Protein AF-A0A0R2JZ15-F1 (afdb_monomer_lite)

Foldseek 3Di:
DDDPDPPQPADFADPVRLVLLLVLLVVVDDLQCLLSLLVNCCLFFVDWSQQLQQFAPLQADLVQQKGWRQWGQDPVCNPDTDGDPDPVPIDITHGDPVNSVSQVVQCVVVVGDRNQGSRQHPVSHHDDPVSSVVVVVVSCVVVVNPGPPPPPDSPRSRVCNVPPVVVVPVVDDDD

Structure (mmCIF, N/CA/C/O backbone):
data_AF-A0A0R2JZ15-F1
#
_entry.id   AF-A0A0R2JZ15-F1
#
loop_
_atom_site.group_PDB
_atom_site.id
_atom_site.type_symbol
_atom_site.label_atom_id
_atom_site.label_alt_id
_atom_site.label_comp_id
_atom_site.label_asym_id
_atom_site.label_entity_id
_atom_site.label_seq_id
_atom_site.pdbx_PDB_ins_code
_atom_site.Cartn_x
_atom_site.Cartn_y
_atom_site.Cartn_z
_atom_site.occupancy
_atom_site.B_iso_or_equiv
_atom_site.auth_seq_id
_atom_site.auth_comp_id
_atom_site.auth_asym_id
_atom_site.auth_atom_id
_atom_site.pdbx_PDB_model_num
ATOM 1 N N . MET A 1 1 ? 9.796 44.114 3.005 1.00 41.78 1 MET A N 1
ATOM 2 C CA . MET A 1 1 ? 8.398 43.641 3.141 1.00 41.78 1 MET A CA 1
ATOM 3 C C . MET A 1 1 ? 8.169 42.457 2.208 1.00 41.78 1 MET A C 1
ATOM 5 O O . MET A 1 1 ? 8.236 42.667 1.010 1.00 41.78 1 MET A O 1
ATOM 9 N N . ALA A 1 2 ? 7.948 41.247 2.735 1.00 33.53 2 ALA A N 1
ATOM 10 C CA . ALA A 1 2 ? 7.296 40.088 2.085 1.00 33.53 2 ALA A CA 1
ATOM 11 C C . ALA A 1 2 ? 7.514 38.861 2.996 1.00 33.53 2 ALA A C 1
ATOM 13 O O . ALA A 1 2 ? 8.625 38.654 3.456 1.00 33.53 2 ALA A O 1
ATOM 14 N N . ASN A 1 3 ? 6.567 37.991 3.335 1.00 37.56 3 ASN A N 1
ATOM 15 C CA . ASN A 1 3 ? 5.126 37.919 3.142 1.00 37.56 3 ASN A CA 1
ATOM 16 C C . ASN A 1 3 ? 4.608 37.135 4.366 1.00 37.56 3 ASN A C 1
ATOM 18 O O . ASN A 1 3 ? 5.074 36.025 4.633 1.00 37.56 3 ASN A O 1
ATOM 22 N N . LYS A 1 4 ? 3.707 37.747 5.143 1.00 40.81 4 LYS A N 1
ATOM 23 C CA . LYS A 1 4 ? 3.092 37.175 6.347 1.00 40.81 4 LYS A CA 1
ATOM 24 C C . LYS A 1 4 ? 2.379 35.870 5.965 1.00 40.81 4 LYS A C 1
ATOM 26 O O . LYS A 1 4 ? 1.415 35.874 5.207 1.00 40.81 4 LYS A O 1
ATOM 31 N N . SER A 1 5 ? 2.923 34.761 6.458 1.00 42.59 5 SER A N 1
ATOM 32 C CA . SER A 1 5 ? 2.298 33.448 6.654 1.00 42.59 5 SER A CA 1
ATOM 33 C C . SER A 1 5 ? 0.822 33.330 6.224 1.00 42.59 5 SER A C 1
ATOM 35 O O . SER A 1 5 ? -0.095 33.602 6.996 1.00 42.59 5 SER A O 1
ATOM 37 N N . LYS A 1 6 ? 0.570 32.789 5.020 1.00 44.44 6 LYS A N 1
ATOM 38 C CA . LYS A 1 6 ? -0.721 32.147 4.705 1.00 44.44 6 LYS A CA 1
ATOM 39 C C . LYS A 1 6 ? -0.871 30.926 5.616 1.00 44.44 6 LYS A C 1
ATOM 41 O O . LYS A 1 6 ? -0.450 29.824 5.254 1.00 44.44 6 LYS A O 1
ATOM 46 N N . VAL A 1 7 ? -1.458 31.116 6.795 1.00 40.00 7 VAL A N 1
ATOM 47 C CA . VAL A 1 7 ? -1.956 30.027 7.640 1.00 40.00 7 VAL A CA 1
ATOM 48 C C . VAL A 1 7 ? -3.103 29.379 6.870 1.00 40.00 7 VAL A C 1
ATOM 50 O O . VAL A 1 7 ? -4.248 29.815 6.909 1.00 40.00 7 VAL A O 1
ATOM 53 N N . ARG A 1 8 ? -2.772 28.382 6.049 1.00 46.06 8 ARG A N 1
ATOM 54 C CA . ARG A 1 8 ? -3.765 27.575 5.345 1.00 46.06 8 ARG A CA 1
ATOM 55 C C . ARG A 1 8 ? -4.502 26.766 6.409 1.00 46.06 8 ARG A C 1
ATOM 57 O O . ARG A 1 8 ? -3.891 25.905 7.035 1.00 46.06 8 ARG A O 1
ATOM 64 N N . ASN A 1 9 ? -5.780 27.064 6.619 1.00 40.31 9 ASN A N 1
ATOM 65 C CA . ASN A 1 9 ? -6.650 26.292 7.499 1.00 40.31 9 ASN A CA 1
ATOM 66 C C . ASN A 1 9 ? -6.726 24.860 6.942 1.00 40.31 9 ASN A C 1
ATOM 68 O O . ASN A 1 9 ? -7.222 24.650 5.833 1.00 40.31 9 ASN A O 1
ATOM 72 N N . VAL A 1 10 ? -6.102 23.896 7.626 1.00 51.88 10 VAL A N 1
ATOM 73 C CA . VAL A 1 10 ? -6.028 22.520 7.124 1.00 51.88 10 VAL A CA 1
ATOM 74 C C . VAL A 1 10 ? -7.250 21.761 7.594 1.00 51.88 10 VAL A C 1
ATOM 76 O O . VAL A 1 10 ? -7.280 21.221 8.698 1.00 51.88 10 VAL A O 1
ATOM 79 N N . GLU A 1 11 ? -8.264 21.705 6.742 1.00 57.56 11 GLU A N 1
ATOM 80 C CA . GLU A 1 11 ? -9.419 20.862 7.003 1.00 57.56 11 GLU A CA 1
ATOM 81 C C . GLU A 1 11 ? -9.069 19.384 6.800 1.00 57.56 11 GLU A C 1
ATOM 83 O O . GLU A 1 11 ? -8.655 18.948 5.721 1.00 57.56 11 GLU A O 1
ATOM 88 N N . ASN A 1 12 ? -9.259 18.591 7.854 1.00 64.69 12 ASN A N 1
ATOM 89 C CA . ASN A 1 12 ? -9.098 17.142 7.810 1.00 64.69 12 ASN A CA 1
ATOM 90 C C . ASN A 1 12 ? -10.345 16.461 7.217 1.00 64.69 12 ASN A C 1
ATOM 92 O O . ASN A 1 12 ? -11.463 16.974 7.305 1.00 64.69 12 ASN A O 1
ATOM 96 N N . LEU A 1 13 ? -10.166 15.276 6.629 1.00 72.19 13 LEU A N 1
ATOM 97 C CA . LEU A 1 13 ? -11.258 14.467 6.075 1.00 72.19 13 LEU A CA 1
ATOM 98 C C . LEU A 1 13 ? -12.105 13.832 7.185 1.00 72.19 13 LEU A C 1
ATOM 100 O O . LEU A 1 13 ? -11.573 13.166 8.062 1.00 72.19 13 LEU A O 1
ATOM 104 N N . ASN A 1 14 ? -13.425 13.982 7.135 1.00 81.06 14 ASN A N 1
ATOM 105 C CA . ASN A 1 14 ? -14.351 13.384 8.092 1.00 81.06 14 ASN A CA 1
ATOM 106 C C . ASN A 1 14 ? -14.497 11.868 7.858 1.00 81.06 14 ASN A C 1
ATOM 108 O O . ASN A 1 14 ? -14.180 11.336 6.794 1.00 81.06 14 ASN A O 1
ATOM 112 N N . VAL A 1 15 ? -15.059 11.158 8.838 1.00 79.94 15 VAL A N 1
ATOM 113 C CA . VAL A 1 15 ? -15.252 9.709 8.815 1.00 79.94 15 VAL A CA 1
ATOM 114 C C . VAL A 1 15 ? -16.007 9.252 7.569 1.00 79.94 15 VAL A C 1
ATOM 116 O O . VAL A 1 15 ? -15.575 8.312 6.902 1.00 79.94 15 VAL A O 1
ATOM 119 N N . LYS A 1 16 ? -17.093 9.946 7.208 1.00 86.25 16 LYS A N 1
ATOM 120 C CA . LYS A 1 16 ? -17.885 9.649 6.003 1.00 86.25 16 LYS A CA 1
ATOM 121 C C . LYS A 1 16 ? -17.069 9.819 4.714 1.00 86.25 16 LYS A C 1
ATOM 123 O O . LYS A 1 16 ? -17.186 9.002 3.806 1.00 86.25 16 LYS A O 1
ATOM 128 N N . GLU A 1 17 ? -16.223 10.843 4.643 1.00 85.19 17 GLU A N 1
ATOM 129 C CA . GLU A 1 17 ? -15.382 11.126 3.472 1.00 85.19 17 GLU A CA 1
ATOM 130 C C . GLU A 1 17 ? -14.266 10.086 3.321 1.00 85.19 17 GLU A C 1
ATOM 132 O O . GLU A 1 17 ? -14.018 9.608 2.217 1.00 85.19 17 GLU A O 1
ATOM 137 N N . ILE A 1 18 ? -13.657 9.661 4.433 1.00 83.75 18 ILE A N 1
ATOM 138 C CA . ILE A 1 18 ? -12.670 8.572 4.447 1.00 83.75 18 ILE A CA 1
ATOM 139 C C . ILE A 1 18 ? -13.305 7.273 3.934 1.00 83.75 18 ILE A C 1
ATOM 141 O O . ILE A 1 18 ? -12.731 6.625 3.066 1.00 83.75 18 ILE A O 1
ATOM 145 N N . LYS A 1 19 ? -14.514 6.925 4.396 1.00 87.69 19 LYS A N 1
ATOM 146 C CA . LYS A 1 19 ? -15.276 5.755 3.916 1.00 87.69 19 LYS A CA 1
ATOM 147 C C . LYS A 1 19 ? -15.502 5.808 2.401 1.00 87.69 19 LYS A C 1
ATOM 149 O O . LYS A 1 19 ? -15.258 4.823 1.707 1.00 87.69 19 LYS A O 1
ATOM 154 N N . LYS A 1 20 ? -15.915 6.970 1.878 1.00 90.00 20 LYS A N 1
ATOM 155 C CA . LYS A 1 20 ? -16.078 7.185 0.430 1.00 90.00 20 LYS A CA 1
ATOM 156 C C . LYS A 1 20 ? -14.757 6.996 -0.320 1.00 90.00 20 LYS A C 1
ATOM 158 O O . LYS A 1 20 ? -14.736 6.327 -1.348 1.00 90.00 20 LYS A O 1
ATOM 163 N N . LEU A 1 21 ? -13.661 7.538 0.209 1.00 88.56 21 LEU A N 1
ATOM 164 C CA . LEU A 1 21 ? -12.337 7.427 -0.398 1.00 88.56 21 LEU A CA 1
ATOM 165 C C . LEU A 1 21 ? -11.809 5.985 -0.402 1.00 88.56 21 LEU A C 1
ATOM 167 O O . LEU A 1 21 ? -11.271 5.548 -1.416 1.00 88.56 21 LEU A O 1
ATOM 171 N N . ILE A 1 22 ? -11.997 5.229 0.683 1.00 88.88 22 ILE A N 1
ATOM 172 C CA . ILE A 1 22 ? -11.663 3.796 0.748 1.00 88.88 22 ILE A CA 1
ATOM 173 C C . ILE A 1 22 ? -12.437 3.036 -0.332 1.00 88.88 22 ILE A C 1
ATOM 175 O O . ILE A 1 22 ? -11.822 2.386 -1.172 1.00 88.88 22 ILE A O 1
ATOM 179 N N . LYS A 1 23 ? -13.766 3.194 -0.390 1.00 92.88 23 LYS A N 1
ATOM 180 C CA . LYS A 1 23 ? -14.604 2.511 -1.389 1.00 92.88 23 LYS A CA 1
ATOM 181 C C . LYS A 1 23 ? -14.199 2.868 -2.822 1.00 92.88 23 LYS A C 1
ATOM 183 O O . LYS A 1 23 ? -14.084 1.992 -3.678 1.00 92.88 23 LYS A O 1
ATOM 188 N N . TYR A 1 24 ? -13.948 4.150 -3.084 1.00 92.50 24 TYR A N 1
ATOM 189 C CA . TYR A 1 24 ? -13.525 4.615 -4.402 1.00 92.50 24 TYR A CA 1
ATOM 190 C C . TYR A 1 24 ? -12.166 4.040 -4.803 1.00 92.50 24 TYR A C 1
ATOM 192 O O . TYR A 1 24 ? -12.027 3.483 -5.889 1.00 92.50 24 TYR A O 1
ATOM 200 N N . THR A 1 25 ? -11.169 4.126 -3.922 1.00 90.88 25 THR A N 1
ATOM 201 C CA . THR A 1 25 ? -9.822 3.609 -4.200 1.00 90.88 25 THR A CA 1
ATOM 202 C C . THR A 1 25 ? -9.824 2.094 -4.376 1.00 90.88 25 THR A C 1
ATOM 204 O O . THR A 1 25 ? -9.197 1.620 -5.320 1.00 90.88 25 THR A O 1
ATOM 207 N N . TYR A 1 26 ? -10.605 1.363 -3.573 1.00 93.12 26 TYR A N 1
ATOM 208 C CA . TYR A 1 26 ? -10.828 -0.075 -3.731 1.00 93.12 26 TYR A CA 1
ATOM 209 C C . TYR A 1 26 ? -11.396 -0.422 -5.117 1.00 93.12 26 TYR A C 1
ATOM 211 O O . TYR A 1 26 ? -10.877 -1.300 -5.801 1.00 93.12 26 TYR A O 1
ATOM 219 N N . SER A 1 27 ? -12.395 0.329 -5.594 1.00 93.94 27 SER A N 1
ATOM 220 C CA . SER A 1 27 ? -12.988 0.115 -6.926 1.00 93.94 27 SER A CA 1
ATOM 221 C C . SER A 1 27 ? -12.049 0.423 -8.103 1.00 93.94 27 SER A C 1
ATOM 223 O O . SER A 1 27 ? -12.317 0.020 -9.231 1.00 93.94 27 SER A O 1
ATOM 225 N N . LYS A 1 28 ? -10.956 1.161 -7.865 1.00 93.75 28 LYS A N 1
ATOM 226 C CA . LYS A 1 28 ? -9.984 1.579 -8.890 1.00 93.75 28 LYS A CA 1
ATOM 227 C C . LYS A 1 28 ? -8.668 0.800 -8.834 1.00 93.75 28 LYS A C 1
ATOM 229 O O . LYS A 1 28 ? -7.746 1.128 -9.583 1.00 93.75 28 LYS A O 1
ATOM 234 N N . LEU A 1 29 ? -8.566 -0.213 -7.971 1.00 92.44 29 LEU A N 1
ATOM 235 C CA . LEU A 1 29 ? -7.389 -1.074 -7.889 1.00 92.44 29 LEU A CA 1
ATOM 236 C C . LEU A 1 29 ? -7.163 -1.788 -9.229 1.00 92.44 29 LEU A C 1
ATOM 238 O O . LEU A 1 29 ? -8.011 -2.537 -9.705 1.00 92.44 29 LEU A O 1
ATOM 242 N N . ASN A 1 30 ? -6.013 -1.524 -9.848 1.00 90.31 30 ASN A N 1
ATOM 243 C CA . ASN A 1 30 ? -5.615 -2.086 -11.136 1.00 90.31 30 ASN A CA 1
ATOM 244 C C . ASN A 1 30 ? -4.085 -2.203 -11.190 1.00 90.31 30 ASN A C 1
ATOM 246 O O . ASN A 1 30 ? -3.380 -1.282 -10.769 1.00 90.31 30 ASN A O 1
ATOM 250 N N . LEU A 1 31 ? -3.576 -3.306 -11.743 1.00 88.06 31 LEU A N 1
ATOM 251 C CA . LEU A 1 31 ? -2.149 -3.585 -11.931 1.00 88.06 31 LEU A CA 1
ATOM 252 C C . LEU A 1 31 ? -1.407 -2.501 -12.735 1.00 88.06 31 LEU A C 1
ATOM 254 O O . LEU A 1 31 ? -0.211 -2.308 -12.557 1.00 88.06 31 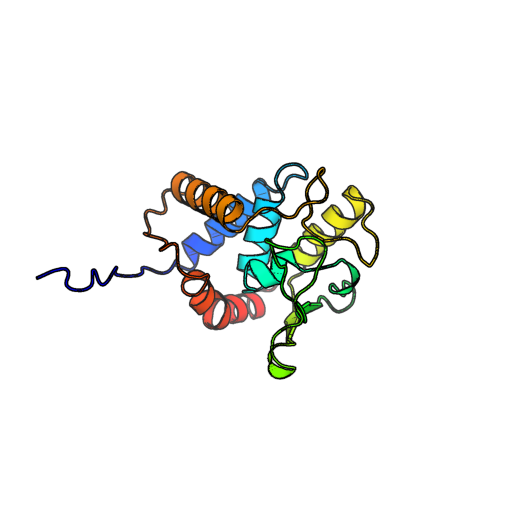LEU A O 1
ATOM 258 N N . THR A 1 32 ? -2.105 -1.737 -13.575 1.00 86.94 32 THR A N 1
ATOM 259 C CA . THR A 1 32 ? -1.497 -0.616 -14.317 1.00 86.94 32 THR A CA 1
ATOM 260 C C . THR A 1 32 ? -1.283 0.635 -13.461 1.00 86.94 32 THR A C 1
ATOM 262 O O . THR A 1 32 ? -0.442 1.473 -13.782 1.00 86.94 32 THR A O 1
ATOM 265 N N . LYS A 1 33 ? -2.033 0.794 -12.360 1.00 89.38 33 LYS A N 1
ATOM 266 C CA . LYS A 1 33 ? -2.061 2.017 -11.541 1.00 89.38 33 LYS A CA 1
ATOM 267 C C . LYS A 1 33 ? -1.792 1.710 -10.070 1.00 89.38 33 LYS A C 1
ATOM 269 O O . LYS A 1 33 ? -2.672 1.828 -9.215 1.00 89.38 33 LYS A O 1
ATOM 274 N N . MET A 1 34 ? -0.526 1.418 -9.765 1.00 93.31 34 MET A N 1
ATOM 275 C CA . MET A 1 34 ? -0.040 1.141 -8.402 1.00 93.31 34 MET A CA 1
ATOM 276 C C . MET A 1 34 ? -0.332 2.264 -7.396 1.00 93.31 34 MET A C 1
ATOM 278 O O . MET A 1 34 ? -0.501 1.997 -6.208 1.00 93.31 34 MET A O 1
ATOM 282 N N . SER A 1 35 ? -0.496 3.509 -7.857 1.00 91.94 35 SER A N 1
ATOM 283 C CA . SER A 1 35 ? -0.884 4.637 -7.003 1.00 91.94 35 SER A CA 1
ATOM 284 C C . SER A 1 35 ? -2.164 4.376 -6.203 1.00 91.94 35 SER A C 1
ATOM 286 O O . SER A 1 35 ? -2.235 4.789 -5.049 1.00 91.94 35 SER A O 1
ATOM 288 N N . TYR A 1 36 ? -3.161 3.675 -6.762 1.00 93.19 36 TYR A N 1
ATOM 289 C CA . TYR A 1 36 ? -4.387 3.357 -6.017 1.00 93.19 36 TYR A CA 1
ATOM 290 C C . TYR A 1 36 ? -4.127 2.367 -4.879 1.00 93.19 36 TYR A C 1
ATOM 292 O O . TYR A 1 36 ? -4.627 2.580 -3.777 1.00 93.19 36 TYR A O 1
ATOM 300 N N . TYR A 1 37 ? -3.283 1.353 -5.101 1.00 94.31 37 TYR A N 1
ATOM 301 C CA . TYR A 1 37 ? -2.864 0.426 -4.047 1.00 94.31 37 TYR A CA 1
ATOM 302 C C . TYR A 1 37 ? -2.099 1.142 -2.931 1.00 94.31 37 TYR A C 1
ATOM 304 O O . TYR A 1 37 ? -2.348 0.887 -1.751 1.00 94.31 37 TYR A O 1
ATOM 312 N N . MET A 1 38 ? -1.211 2.076 -3.286 1.00 93.00 38 MET A N 1
ATOM 313 C CA . MET A 1 38 ? -0.468 2.872 -2.306 1.00 93.00 38 MET A CA 1
ATOM 314 C C . MET A 1 38 ? -1.395 3.769 -1.482 1.00 93.00 38 MET A C 1
ATOM 316 O O . MET A 1 38 ? -1.251 3.827 -0.264 1.00 93.00 38 MET A O 1
ATOM 320 N N . ILE A 1 39 ? -2.371 4.434 -2.113 1.00 91.31 39 ILE A N 1
ATOM 321 C CA . ILE A 1 39 ? -3.357 5.274 -1.411 1.00 91.31 39 ILE A CA 1
ATOM 322 C C . ILE A 1 39 ? -4.220 4.418 -0.481 1.00 91.31 39 ILE A C 1
ATOM 324 O O . ILE A 1 39 ? -4.373 4.763 0.688 1.00 91.31 39 ILE A O 1
ATOM 328 N N . PHE A 1 40 ? -4.750 3.298 -0.974 1.00 91.75 40 PHE A N 1
ATOM 329 C CA . PHE A 1 40 ? -5.580 2.385 -0.189 1.00 91.75 40 PHE A CA 1
ATOM 330 C C . PHE A 1 40 ? -4.826 1.864 1.043 1.00 91.75 40 PHE A C 1
ATOM 332 O O . PHE A 1 40 ? -5.302 1.980 2.173 1.00 91.75 40 PHE A O 1
ATOM 339 N N . THR A 1 41 ? -3.587 1.406 0.841 1.00 91.44 41 THR A N 1
ATOM 340 C CA . THR A 1 41 ? -2.701 0.964 1.927 1.00 91.44 41 THR A CA 1
ATOM 341 C C . THR A 1 41 ? -2.416 2.102 2.907 1.00 91.44 41 THR A C 1
ATOM 343 O O . THR A 1 41 ? -2.472 1.893 4.117 1.00 91.44 41 THR A O 1
ATOM 346 N N . ALA A 1 42 ? -2.162 3.321 2.422 1.00 89.50 42 ALA A N 1
ATOM 347 C CA . ALA A 1 42 ? -1.896 4.482 3.270 1.00 89.50 42 ALA A CA 1
ATOM 348 C C . ALA A 1 42 ? -3.082 4.848 4.165 1.00 89.50 42 ALA A C 1
ATOM 350 O O . ALA A 1 42 ? -2.884 5.149 5.342 1.00 89.50 42 ALA A O 1
ATOM 351 N N . ILE A 1 43 ? -4.306 4.792 3.631 1.00 87.12 43 ILE A N 1
ATOM 352 C CA . ILE A 1 43 ? -5.522 5.105 4.389 1.00 87.12 43 ILE A CA 1
ATOM 353 C C . ILE A 1 43 ? -5.733 4.089 5.519 1.00 87.12 43 ILE A C 1
ATOM 355 O O . ILE A 1 43 ? -6.024 4.488 6.647 1.00 87.12 43 ILE A O 1
ATOM 359 N N . LEU A 1 44 ? -5.553 2.796 5.233 1.00 86.69 44 LEU A N 1
ATOM 360 C CA . LEU A 1 44 ? -5.818 1.719 6.192 1.00 86.69 44 LEU A CA 1
ATOM 361 C C . LEU A 1 44 ? -4.712 1.548 7.241 1.00 86.69 44 LEU A C 1
ATOM 363 O O . LEU A 1 44 ? -4.999 1.257 8.399 1.00 86.69 44 LEU A O 1
ATOM 367 N N . THR A 1 45 ? -3.450 1.742 6.858 1.00 85.62 45 THR A N 1
ATOM 368 C CA . THR A 1 45 ? -2.297 1.534 7.756 1.00 85.62 45 THR A CA 1
ATOM 369 C C . THR A 1 45 ? -1.859 2.803 8.480 1.00 85.62 45 THR A C 1
ATOM 371 O O . THR A 1 45 ? -1.231 2.737 9.538 1.00 85.62 45 THR A O 1
ATOM 374 N N . GLY A 1 46 ? -2.125 3.977 7.902 1.00 82.06 46 GLY A N 1
ATOM 375 C CA . GLY A 1 46 ? -1.531 5.225 8.368 1.00 82.06 46 GLY A CA 1
ATOM 376 C C . GLY A 1 46 ? -0.004 5.280 8.195 1.00 82.06 46 GLY A C 1
ATOM 377 O O . GLY A 1 46 ? 0.665 6.005 8.933 1.00 82.06 46 GLY A O 1
ATOM 378 N N . ALA A 1 47 ? 0.571 4.522 7.256 1.00 83.88 47 ALA A N 1
ATOM 379 C CA . ALA A 1 47 ? 1.991 4.596 6.913 1.00 83.88 47 ALA A CA 1
ATOM 380 C C . ALA A 1 47 ? 2.305 5.744 5.935 1.00 83.88 47 ALA A C 1
ATOM 382 O O . ALA A 1 47 ? 1.490 6.118 5.090 1.00 83.88 47 ALA A O 1
ATOM 383 N N . ARG A 1 48 ? 3.505 6.327 6.038 1.00 84.94 48 ARG A N 1
ATOM 384 C CA . ARG A 1 48 ? 3.946 7.392 5.125 1.00 84.94 48 ARG A CA 1
ATOM 385 C C . ARG A 1 48 ? 4.151 6.822 3.725 1.00 84.94 48 ARG A C 1
ATOM 387 O O . ARG A 1 48 ? 4.583 5.686 3.577 1.00 84.94 48 ARG A O 1
ATOM 394 N N . LEU A 1 49 ? 3.929 7.637 2.693 1.00 85.31 49 LEU A N 1
ATOM 395 C CA . LEU A 1 49 ? 4.096 7.190 1.304 1.00 85.31 49 LEU A CA 1
ATOM 396 C C . LEU A 1 49 ? 5.506 6.661 1.003 1.00 85.31 49 LEU A C 1
ATOM 398 O O . LEU A 1 49 ? 5.624 5.695 0.263 1.00 85.31 49 LEU A O 1
ATOM 402 N N . SER A 1 50 ? 6.557 7.243 1.589 1.00 82.50 50 SER A N 1
ATOM 403 C CA . SER A 1 50 ? 7.934 6.748 1.434 1.00 82.50 50 SER A CA 1
ATOM 404 C C . SER A 1 50 ? 8.193 5.417 2.148 1.00 82.50 50 SER A C 1
ATOM 406 O O . SER A 1 50 ? 8.995 4.624 1.670 1.00 82.50 50 SER A O 1
ATOM 408 N N . GLU A 1 51 ? 7.514 5.153 3.268 1.00 86.25 51 GLU A N 1
ATOM 409 C CA . GLU A 1 51 ? 7.565 3.859 3.966 1.00 86.25 51 GLU A CA 1
ATOM 410 C C . GLU A 1 51 ? 6.831 2.799 3.128 1.00 86.25 51 GLU A C 1
ATOM 412 O O . GLU A 1 51 ? 7.366 1.730 2.870 1.00 86.25 51 GLU A O 1
ATOM 417 N N . ILE A 1 52 ? 5.636 3.131 2.623 1.00 90.38 52 ILE A N 1
ATOM 418 C CA . ILE A 1 52 ? 4.825 2.248 1.766 1.00 90.38 52 ILE A CA 1
ATOM 419 C C . ILE A 1 52 ? 5.555 1.913 0.470 1.00 90.38 52 ILE A C 1
ATOM 421 O O . ILE A 1 52 ? 5.546 0.765 0.037 1.00 90.38 52 ILE A O 1
ATOM 425 N N . ALA A 1 53 ? 6.193 2.908 -0.145 1.00 88.94 53 ALA A N 1
ATOM 426 C CA . ALA A 1 53 ? 6.960 2.720 -1.366 1.00 88.94 53 ALA A CA 1
ATOM 427 C C . ALA A 1 53 ? 8.114 1.724 -1.193 1.00 88.94 53 ALA A C 1
ATOM 429 O O . ALA A 1 53 ? 8.459 1.036 -2.144 1.00 88.94 53 ALA A O 1
ATOM 430 N N . GLY A 1 54 ? 8.679 1.630 0.014 1.00 88.06 54 GLY A N 1
ATOM 431 C CA . GLY A 1 54 ? 9.812 0.758 0.316 1.00 88.06 54 GLY A CA 1
ATOM 432 C C . GLY A 1 54 ? 9.421 -0.647 0.759 1.00 88.06 54 GLY A C 1
ATOM 433 O O . GLY A 1 54 ? 10.312 -1.437 1.057 1.00 88.06 54 GLY A O 1
ATOM 434 N N . LEU A 1 55 ? 8.123 -0.964 0.834 1.00 91.00 55 LEU A N 1
ATOM 435 C CA . LEU A 1 55 ? 7.662 -2.276 1.280 1.00 91.00 55 LEU A CA 1
ATOM 436 C C . LEU A 1 55 ? 8.003 -3.358 0.259 1.00 91.00 55 LEU A C 1
ATOM 438 O O . LEU A 1 55 ? 7.573 -3.302 -0.897 1.00 91.00 55 LEU A O 1
ATOM 442 N N . GLN A 1 56 ? 8.685 -4.393 0.724 1.00 92.62 56 GLN A N 1
ATOM 443 C CA . GLN A 1 56 ? 8.902 -5.642 0.008 1.00 92.62 56 GLN A CA 1
ATOM 444 C C . GLN A 1 56 ? 7.909 -6.707 0.486 1.00 92.62 56 GLN A C 1
ATOM 446 O O . GLN A 1 56 ? 7.303 -6.583 1.553 1.00 92.62 56 GLN A O 1
ATOM 451 N N . TRP A 1 57 ? 7.719 -7.772 -0.294 1.00 94.19 57 TRP A N 1
ATOM 452 C CA . TRP A 1 57 ? 6.766 -8.826 0.076 1.00 94.19 57 TRP A CA 1
ATOM 453 C C . TRP A 1 57 ? 7.135 -9.567 1.365 1.00 94.19 57 TRP A C 1
ATOM 455 O O . TRP A 1 57 ? 6.240 -10.096 2.021 1.00 94.19 57 TRP A O 1
ATOM 465 N N . GLU A 1 58 ? 8.416 -9.603 1.730 1.00 93.00 58 GLU A N 1
ATOM 466 C CA . GLU A 1 58 ? 8.906 -10.160 2.998 1.00 93.00 58 GLU A CA 1
ATOM 467 C C . GLU A 1 58 ? 8.544 -9.330 4.228 1.00 93.00 58 GLU A C 1
ATOM 469 O O . GLU A 1 58 ? 8.415 -9.869 5.325 1.00 93.00 58 GLU A O 1
ATOM 474 N N . ASP A 1 59 ? 8.283 -8.036 4.042 1.00 92.44 59 ASP A N 1
ATOM 475 C CA . ASP A 1 59 ? 7.857 -7.154 5.125 1.00 92.44 59 ASP A CA 1
ATOM 476 C C . ASP A 1 59 ? 6.393 -7.415 5.537 1.00 92.44 59 ASP A C 1
ATOM 478 O O . ASP A 1 59 ? 5.931 -6.914 6.569 1.00 92.44 59 ASP A O 1
ATOM 482 N N . ILE A 1 60 ? 5.643 -8.191 4.743 1.00 94.38 60 ILE A N 1
ATOM 483 C CA . ILE A 1 60 ? 4.213 -8.451 4.927 1.00 94.38 60 ILE A CA 1
ATOM 484 C C . ILE A 1 60 ? 4.004 -9.884 5.420 1.00 94.38 60 ILE A C 1
ATOM 486 O O . ILE A 1 60 ? 4.069 -10.855 4.665 1.00 94.38 60 ILE A O 1
ATOM 490 N N . ASN A 1 61 ? 3.646 -10.016 6.695 1.00 94.06 61 ASN A N 1
ATOM 491 C CA . ASN A 1 61 ? 3.243 -11.288 7.268 1.00 94.06 61 ASN A CA 1
ATOM 492 C C . ASN A 1 61 ? 1.728 -11.487 7.115 1.00 94.06 61 ASN A C 1
ATOM 494 O O . ASN A 1 61 ? 0.928 -10.936 7.874 1.00 94.06 61 ASN A O 1
ATOM 498 N N . PHE A 1 62 ? 1.333 -12.295 6.131 1.00 93.06 62 PHE A N 1
ATOM 499 C CA . PHE A 1 62 ? -0.074 -12.589 5.848 1.00 93.06 62 PHE A CA 1
ATOM 500 C C . PHE A 1 62 ? -0.752 -13.479 6.899 1.00 93.06 62 PHE A C 1
ATOM 502 O O . PHE A 1 62 ? -1.975 -13.426 7.011 1.00 93.06 62 PHE A O 1
ATOM 509 N N . THR A 1 63 ? 0.012 -14.278 7.650 1.00 92.56 63 THR A N 1
ATOM 510 C CA . THR A 1 63 ? -0.509 -15.166 8.703 1.00 92.56 63 THR A CA 1
ATOM 511 C C . THR A 1 63 ? -0.929 -14.354 9.920 1.00 92.56 63 THR A C 1
ATOM 513 O O . THR A 1 63 ? -2.063 -14.447 10.378 1.00 92.56 63 THR A O 1
ATOM 516 N N . PHE A 1 64 ? -0.041 -13.479 10.394 1.00 93.06 64 PHE A N 1
ATOM 517 C CA . PHE A 1 64 ? -0.301 -12.615 11.545 1.00 93.06 64 PHE A CA 1
ATOM 518 C C . PHE A 1 64 ? -0.961 -11.282 11.173 1.00 93.06 64 PHE A C 1
ATOM 520 O O . PHE A 1 64 ? -1.271 -10.492 12.063 1.00 93.06 64 PHE A O 1
ATOM 527 N N . LYS A 1 65 ? -1.185 -11.028 9.875 1.00 93.81 65 LYS A N 1
ATOM 528 C CA . LYS A 1 65 ? -1.772 -9.789 9.337 1.00 93.81 65 LYS A CA 1
ATOM 529 C C . LYS A 1 65 ? -0.992 -8.555 9.808 1.00 93.81 65 LYS A C 1
ATOM 531 O O . LYS A 1 65 ? -1.558 -7.605 10.350 1.00 93.81 65 LYS A O 1
ATOM 536 N N . ILE A 1 66 ? 0.329 -8.583 9.628 1.00 93.00 66 ILE A N 1
ATOM 537 C CA . ILE A 1 66 ? 1.251 -7.528 10.071 1.00 93.00 66 ILE A CA 1
ATOM 538 C C . ILE A 1 66 ? 2.089 -7.032 8.895 1.00 93.00 66 ILE A C 1
ATOM 540 O O . ILE A 1 66 ? 2.647 -7.830 8.150 1.00 93.00 66 ILE A O 1
ATOM 544 N N . ILE A 1 67 ? 2.226 -5.711 8.784 1.00 92.88 67 ILE A N 1
ATOM 545 C CA . ILE A 1 67 ? 3.230 -5.054 7.945 1.00 92.88 67 ILE A CA 1
ATOM 546 C C . ILE A 1 67 ? 4.341 -4.523 8.848 1.00 92.88 67 ILE A C 1
ATOM 548 O O . ILE A 1 67 ? 4.078 -3.747 9.773 1.00 92.88 67 ILE A O 1
ATOM 552 N N . SER A 1 68 ? 5.574 -4.927 8.569 1.00 91.56 68 SER A N 1
ATOM 553 C CA . SER A 1 68 ? 6.774 -4.433 9.238 1.00 91.56 68 SER A CA 1
ATOM 554 C C . SER A 1 68 ? 7.341 -3.251 8.459 1.00 91.56 68 SER A C 1
ATOM 556 O O . SER A 1 68 ? 7.678 -3.367 7.290 1.00 91.56 68 SER A O 1
ATOM 558 N N . ILE A 1 69 ? 7.440 -2.090 9.098 1.00 86.88 69 ILE A N 1
ATOM 559 C CA . ILE A 1 69 ? 8.058 -0.902 8.510 1.00 86.88 69 ILE A CA 1
ATOM 560 C C . ILE A 1 69 ? 9.415 -0.722 9.170 1.00 86.88 69 ILE A C 1
ATOM 562 O O . ILE A 1 69 ? 9.467 -0.408 10.355 1.00 86.88 69 ILE A O 1
ATOM 566 N N . SER A 1 70 ? 10.486 -0.910 8.404 1.00 80.94 70 SER A N 1
ATOM 567 C CA . SER A 1 70 ? 11.881 -0.773 8.858 1.00 80.94 70 SER A CA 1
ATOM 568 C C . SER A 1 70 ? 12.754 0.072 7.924 1.00 80.94 70 SER A C 1
ATOM 570 O O . SER A 1 70 ? 13.891 0.397 8.253 1.00 80.94 70 SER A O 1
ATOM 572 N N . LYS A 1 71 ? 12.235 0.439 6.749 1.00 79.88 71 LYS A N 1
ATOM 573 C CA . LYS A 1 71 ? 12.974 1.137 5.691 1.00 79.88 71 LYS A CA 1
ATOM 574 C C . LYS A 1 71 ? 12.094 2.153 4.977 1.00 79.88 71 LYS A C 1
ATOM 576 O O . LYS A 1 71 ? 10.863 2.084 5.020 1.00 79.88 71 LYS A O 1
ATOM 581 N N . THR A 1 72 ? 12.739 3.112 4.325 1.00 76.12 72 THR A N 1
ATOM 582 C CA . THR A 1 72 ? 12.079 4.088 3.452 1.00 76.12 72 THR A CA 1
ATOM 583 C C . THR A 1 72 ? 12.674 4.022 2.058 1.00 76.12 72 THR A C 1
ATOM 585 O O . THR A 1 72 ? 13.883 3.867 1.908 1.00 76.12 72 THR A O 1
ATOM 588 N N . TYR A 1 73 ? 11.825 4.167 1.046 1.00 74.56 73 TYR A N 1
ATOM 589 C CA . TYR A 1 73 ? 12.263 4.207 -0.343 1.00 74.56 73 TYR A CA 1
ATOM 590 C C . TYR A 1 73 ? 12.913 5.550 -0.670 1.00 74.56 73 TYR A C 1
ATOM 592 O O . TYR A 1 73 ? 12.309 6.602 -0.419 1.00 74.56 73 TYR A O 1
ATOM 600 N N . ASP A 1 74 ? 14.115 5.512 -1.244 1.00 73.44 74 ASP A N 1
ATOM 601 C CA . ASP A 1 74 ? 14.739 6.686 -1.836 1.00 73.44 74 ASP A CA 1
ATOM 602 C C . ASP A 1 74 ? 14.386 6.768 -3.325 1.00 73.44 74 ASP A C 1
ATOM 604 O O . ASP A 1 74 ? 14.750 5.915 -4.127 1.00 73.44 74 ASP A O 1
ATOM 608 N N . TYR A 1 75 ? 13.663 7.819 -3.707 1.00 67.06 75 TYR A N 1
ATOM 609 C CA . TYR A 1 75 ? 13.306 8.046 -5.106 1.00 67.06 75 TYR A CA 1
ATOM 610 C C . TYR A 1 75 ? 14.481 8.560 -5.951 1.00 67.06 75 TYR A C 1
ATOM 612 O O . TYR A 1 75 ? 14.388 8.500 -7.173 1.00 67.06 75 TYR A O 1
ATOM 620 N N . PHE A 1 76 ? 15.548 9.074 -5.328 1.00 61.91 76 PHE A N 1
ATOM 621 C CA . PHE A 1 76 ? 16.750 9.537 -6.030 1.00 61.91 76 PHE A CA 1
ATOM 622 C C . PHE A 1 76 ? 17.700 8.383 -6.370 1.00 61.91 76 PHE A C 1
ATOM 624 O O . PHE A 1 76 ? 18.366 8.432 -7.398 1.00 61.91 76 PHE A O 1
ATOM 631 N N . HIS A 1 77 ? 17.697 7.329 -5.551 1.00 61.06 77 HIS A N 1
ATOM 632 C CA . HIS A 1 77 ? 18.510 6.128 -5.735 1.00 61.06 77 HIS A CA 1
ATOM 633 C C . HIS A 1 77 ? 17.591 4.898 -5.663 1.00 61.06 77 HIS A C 1
ATOM 635 O O . HIS A 1 77 ? 17.490 4.267 -4.615 1.00 61.06 77 HIS A O 1
ATOM 641 N N . PRO A 1 78 ? 16.870 4.560 -6.750 1.00 58.09 78 PRO A N 1
ATOM 642 C CA . PRO A 1 78 ? 15.826 3.527 -6.746 1.00 58.09 78 PRO A CA 1
ATOM 643 C C . PRO A 1 78 ? 16.332 2.103 -6.441 1.00 58.09 78 PRO A C 1
ATOM 645 O O . PRO A 1 78 ? 15.525 1.202 -6.222 1.00 58.09 78 PRO A O 1
ATOM 648 N N . THR A 1 79 ? 17.650 1.899 -6.406 1.00 54.38 79 THR A N 1
ATOM 649 C CA . THR A 1 79 ? 18.324 0.657 -5.998 1.00 54.38 79 THR A CA 1
ATOM 650 C C . THR A 1 79 ? 18.781 0.660 -4.537 1.00 54.38 79 THR A C 1
ATOM 652 O O . THR A 1 79 ? 19.183 -0.384 -4.029 1.00 54.38 79 THR A O 1
ATOM 655 N N . GLU A 1 80 ? 18.712 1.798 -3.843 1.00 52.81 80 GLU A N 1
ATOM 656 C CA . GLU A 1 80 ? 19.209 1.962 -2.479 1.00 52.81 80 GLU A CA 1
ATOM 657 C C . GLU A 1 80 ? 18.053 2.202 -1.505 1.00 52.81 80 GLU A C 1
ATOM 659 O O . GLU A 1 80 ? 17.372 3.231 -1.499 1.00 52.81 80 GLU A O 1
ATOM 664 N N . PHE A 1 81 ? 17.831 1.230 -0.624 1.00 59.75 81 PHE A N 1
ATOM 665 C CA . PHE A 1 81 ? 16.962 1.434 0.524 1.00 59.75 81 PHE A CA 1
ATOM 666 C C . PHE A 1 81 ? 17.705 2.283 1.545 1.00 59.75 81 PHE A C 1
ATOM 668 O O . PHE A 1 81 ? 18.743 1.874 2.061 1.00 59.75 81 PHE A O 1
ATOM 675 N N . LYS A 1 82 ? 17.146 3.442 1.899 1.00 54.91 82 LYS A N 1
ATOM 676 C CA . LYS A 1 82 ? 17.648 4.180 3.055 1.00 54.91 82 LYS A CA 1
ATOM 677 C C . LYS A 1 82 ? 17.134 3.489 4.321 1.00 54.91 82 LYS A C 1
ATOM 679 O O . LYS A 1 82 ? 15.905 3.423 4.498 1.00 54.91 82 LYS A O 1
ATOM 684 N N . PRO A 1 83 ? 18.021 2.975 5.200 1.00 54.75 83 PRO A N 1
ATOM 685 C CA . PRO A 1 83 ? 17.590 2.490 6.502 1.00 54.75 83 PRO A CA 1
ATOM 686 C C . PRO A 1 83 ? 16.876 3.633 7.224 1.00 54.75 83 PRO A C 1
ATOM 688 O O . PRO A 1 83 ? 17.223 4.811 7.063 1.00 54.75 83 PRO A O 1
ATOM 691 N N . THR A 1 84 ? 15.832 3.319 7.991 1.00 49.31 84 THR A N 1
ATOM 692 C CA . THR A 1 84 ? 15.221 4.354 8.823 1.00 49.31 84 THR A CA 1
ATOM 693 C C . THR A 1 84 ? 16.280 4.901 9.774 1.00 49.31 84 THR A C 1
ATOM 695 O O . THR A 1 84 ? 16.988 4.120 10.399 1.00 49.31 84 THR A O 1
ATOM 698 N N . LYS A 1 85 ? 16.384 6.233 9.877 1.00 47.44 85 LYS A N 1
ATOM 699 C CA . LYS A 1 85 ? 17.478 6.951 10.560 1.00 47.44 85 LYS A CA 1
ATOM 700 C C . LYS A 1 85 ? 17.750 6.530 12.021 1.00 47.44 85 LYS A C 1
ATOM 702 O O . LYS A 1 85 ? 18.776 6.937 12.546 1.00 47.44 85 LYS A O 1
ATOM 707 N N . THR A 1 86 ? 16.876 5.747 12.663 1.00 48.66 86 THR A N 1
ATOM 708 C CA . THR A 1 86 ? 17.056 5.178 14.011 1.00 48.66 86 THR A CA 1
ATOM 709 C C . THR A 1 86 ? 16.239 3.885 14.195 1.00 48.66 86 THR A C 1
ATOM 711 O O . THR A 1 86 ? 15.151 3.759 13.625 1.00 48.66 86 THR A O 1
ATOM 714 N N . GLU A 1 87 ? 16.697 2.957 15.049 1.00 51.78 87 GLU A N 1
ATOM 715 C CA . GLU A 1 87 ? 15.967 1.730 15.453 1.00 51.78 87 GLU A CA 1
ATOM 716 C C . GLU A 1 87 ? 14.556 2.018 16.002 1.00 51.78 87 GLU A C 1
ATOM 718 O O . GLU A 1 87 ? 13.619 1.250 15.793 1.00 51.78 87 GLU A O 1
ATOM 723 N N . SER A 1 88 ? 14.362 3.191 16.610 1.00 51.53 88 SER A N 1
ATOM 724 C CA . SER A 1 88 ? 13.075 3.681 17.127 1.00 51.53 88 SER A CA 1
ATOM 725 C C . SER A 1 88 ? 12.008 3.922 16.046 1.00 51.53 88 SER A C 1
ATOM 727 O O . SER A 1 88 ? 10.835 4.123 16.367 1.00 51.53 88 SER A O 1
ATOM 729 N N . SER A 1 89 ? 12.382 3.915 14.763 1.00 60.31 89 SER A N 1
ATOM 730 C CA . SER A 1 89 ? 11.446 4.072 13.641 1.00 60.31 89 SER A CA 1
ATOM 731 C C . SER A 1 89 ? 10.875 2.746 13.128 1.00 60.31 89 SER A C 1
ATOM 733 O O . SER A 1 89 ? 9.909 2.770 12.354 1.00 60.31 89 SER A O 1
ATOM 735 N N . VAL A 1 90 ? 11.424 1.607 13.571 1.00 76.12 90 VAL A N 1
ATOM 736 C CA . VAL A 1 90 ? 10.931 0.280 13.199 1.00 76.12 90 VAL A CA 1
ATOM 737 C C . VAL A 1 90 ? 9.614 0.012 13.917 1.00 76.12 90 VAL A C 1
ATOM 739 O O . VAL A 1 90 ? 9.527 0.068 15.142 1.00 76.12 90 VAL A O 1
ATOM 742 N N . ARG A 1 91 ? 8.552 -0.280 13.163 1.00 84.88 91 ARG A N 1
ATOM 743 C CA . ARG A 1 91 ? 7.234 -0.558 13.749 1.00 84.88 91 ARG A CA 1
ATOM 744 C C . ARG A 1 91 ? 6.463 -1.622 12.989 1.00 84.88 91 ARG A C 1
ATOM 746 O O . ARG A 1 91 ? 6.541 -1.714 11.769 1.00 84.88 91 ARG A O 1
ATOM 753 N N . LYS A 1 92 ? 5.647 -2.377 13.722 1.00 88.31 92 LYS A N 1
ATOM 754 C CA . LYS A 1 92 ? 4.714 -3.372 13.180 1.00 88.31 92 LYS A CA 1
ATOM 755 C C . LYS A 1 92 ? 3.300 -2.798 13.183 1.00 88.31 92 LYS A C 1
ATOM 757 O O . LYS A 1 92 ? 2.821 -2.335 14.217 1.00 88.31 92 LYS A O 1
ATOM 762 N N . ILE A 1 93 ? 2.631 -2.813 12.034 1.00 88.44 93 ILE A N 1
ATOM 763 C CA . ILE A 1 93 ? 1.253 -2.336 11.873 1.00 88.44 93 ILE A CA 1
ATOM 764 C C . ILE A 1 93 ? 0.356 -3.537 11.590 1.00 88.44 93 ILE A C 1
ATOM 766 O O . ILE A 1 93 ? 0.578 -4.254 10.617 1.00 88.44 93 ILE A O 1
ATOM 770 N N . ARG A 1 94 ? -0.669 -3.746 12.423 1.00 89.06 94 ARG A N 1
ATOM 771 C CA . ARG A 1 94 ? -1.721 -4.732 12.140 1.00 89.06 94 ARG A CA 1
ATOM 772 C C . ARG A 1 94 ? -2.624 -4.226 11.020 1.00 89.06 94 ARG A C 1
ATOM 774 O O . ARG A 1 94 ? -3.024 -3.063 11.039 1.00 89.06 94 ARG A O 1
ATOM 781 N N . ILE A 1 95 ? -2.951 -5.103 10.081 1.00 90.88 95 ILE A N 1
ATOM 782 C CA . ILE A 1 95 ? -3.806 -4.803 8.930 1.00 90.88 95 ILE A CA 1
ATOM 783 C C . ILE A 1 95 ? -5.118 -5.584 8.988 1.00 90.88 95 ILE A C 1
ATOM 785 O O . ILE A 1 95 ? -5.189 -6.651 9.595 1.00 90.88 95 ILE A O 1
ATOM 789 N N . ASN A 1 96 ? -6.166 -5.029 8.378 1.00 89.56 96 ASN A N 1
ATOM 790 C CA . ASN A 1 96 ? -7.477 -5.668 8.293 1.00 89.56 96 ASN A CA 1
ATOM 791 C C . ASN A 1 96 ? -7.517 -6.735 7.185 1.00 89.56 96 ASN A C 1
ATOM 793 O O . ASN A 1 96 ? -6.671 -6.767 6.289 1.00 89.56 96 ASN A O 1
ATOM 797 N N . ASP A 1 97 ? -8.539 -7.588 7.232 1.00 90.12 97 ASP A N 1
ATOM 798 C CA . ASP A 1 97 ? -8.716 -8.689 6.278 1.00 90.12 97 ASP A CA 1
ATOM 799 C C . ASP A 1 97 ? -8.887 -8.229 4.834 1.00 90.12 97 ASP A C 1
ATOM 801 O O . ASP A 1 97 ? -8.376 -8.863 3.910 1.00 90.12 97 ASP A O 1
ATOM 805 N N . GLU A 1 98 ? -9.531 -7.083 4.636 1.00 91.12 98 GLU A N 1
ATOM 806 C CA . GLU A 1 98 ? -9.688 -6.477 3.319 1.00 91.12 98 GLU A CA 1
ATOM 807 C C . GLU A 1 98 ? -8.325 -6.156 2.685 1.00 91.12 98 GLU A C 1
ATOM 809 O O . GLU A 1 98 ? -8.055 -6.559 1.551 1.00 91.12 98 GLU A O 1
ATOM 814 N N . LEU A 1 99 ? -7.421 -5.503 3.428 1.00 92.25 99 LEU A N 1
ATOM 815 C CA . LEU A 1 99 ? -6.079 -5.200 2.935 1.00 92.25 99 LEU A CA 1
ATOM 816 C C . LEU A 1 99 ? -5.259 -6.474 2.709 1.00 92.25 99 LEU A C 1
ATOM 818 O O . LEU A 1 99 ? -4.559 -6.574 1.704 1.00 92.25 99 LEU A O 1
ATOM 822 N N . VAL A 1 100 ? -5.380 -7.470 3.591 1.00 94.81 100 VAL A N 1
ATOM 823 C CA . VAL A 1 100 ? -4.738 -8.785 3.415 1.00 94.81 100 VAL A CA 1
ATOM 824 C C . VAL A 1 100 ? -5.184 -9.430 2.104 1.00 94.81 100 VAL A C 1
ATOM 826 O O . VAL A 1 100 ? -4.342 -9.876 1.323 1.00 94.81 100 VAL A O 1
ATOM 829 N N . MET A 1 101 ? -6.490 -9.458 1.832 1.00 95.38 101 MET A N 1
ATOM 830 C CA . MET A 1 101 ? -7.044 -10.024 0.604 1.00 95.38 101 MET A CA 1
ATOM 831 C C . MET A 1 101 ? -6.531 -9.279 -0.634 1.00 95.38 101 MET A C 1
ATOM 833 O O . MET A 1 101 ? -6.094 -9.916 -1.595 1.00 95.38 101 MET A O 1
ATOM 837 N N . VAL A 1 102 ? -6.551 -7.944 -0.610 1.00 95.44 102 VAL A N 1
ATOM 838 C CA . VAL A 1 102 ? -6.053 -7.103 -1.709 1.00 95.44 102 VAL A CA 1
ATOM 839 C C . VAL A 1 102 ? -4.574 -7.375 -1.987 1.00 95.44 102 VAL A C 1
ATOM 841 O O . VAL A 1 102 ? -4.196 -7.593 -3.139 1.00 95.44 102 VAL A O 1
ATOM 844 N N . LEU A 1 103 ? -3.741 -7.418 -0.946 1.00 95.44 103 LEU A N 1
ATOM 845 C CA . LEU A 1 103 ? -2.302 -7.648 -1.078 1.00 95.44 103 LEU A CA 1
ATOM 846 C C . LEU A 1 103 ? -1.983 -9.076 -1.537 1.00 95.44 103 LEU A C 1
ATOM 848 O O . LEU A 1 103 ? -1.101 -9.250 -2.374 1.00 95.44 103 LEU A O 1
ATOM 852 N N . LYS A 1 104 ? -2.722 -10.096 -1.075 1.00 95.44 104 LYS A N 1
ATOM 853 C CA . LYS A 1 104 ? -2.583 -11.476 -1.578 1.00 95.44 104 LYS A CA 1
ATOM 854 C C . LYS A 1 104 ? -2.913 -11.569 -3.069 1.00 95.44 104 LYS A C 1
ATOM 856 O O . LYS A 1 104 ? -2.151 -12.175 -3.822 1.00 95.44 104 LYS A O 1
ATOM 861 N N . LYS A 1 105 ? -4.018 -10.947 -3.503 1.00 95.25 105 LYS A N 1
ATOM 862 C CA . LYS A 1 105 ? -4.407 -10.891 -4.923 1.00 95.25 105 LYS A CA 1
ATOM 863 C C . LYS A 1 105 ? -3.334 -10.195 -5.760 1.00 95.25 105 LYS A C 1
ATOM 865 O O . LYS A 1 105 ? -2.938 -10.728 -6.792 1.00 95.25 105 LYS A O 1
ATOM 870 N N . LEU A 1 106 ? -2.816 -9.062 -5.281 1.00 95.12 106 LEU A N 1
ATOM 871 C CA . LEU A 1 106 ? -1.733 -8.331 -5.939 1.00 95.12 106 LEU A CA 1
AT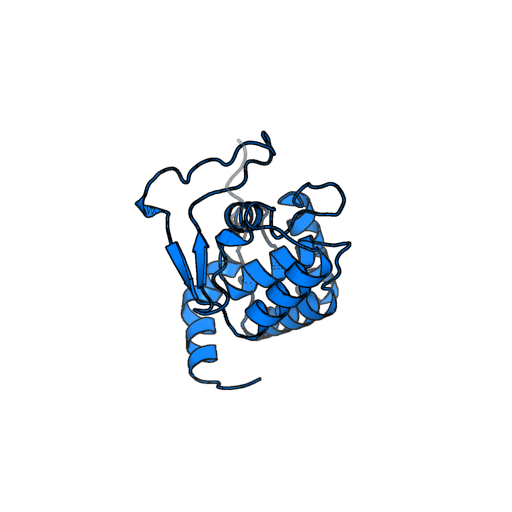OM 872 C C . LEU A 1 106 ? -0.452 -9.176 -6.044 1.00 95.12 106 LEU A C 1
ATOM 874 O O . LEU A 1 106 ? 0.134 -9.248 -7.122 1.00 95.12 106 LEU A O 1
ATOM 878 N N . LYS A 1 107 ? -0.044 -9.853 -4.960 1.00 94.81 107 LYS A N 1
ATOM 879 C CA . LYS A 1 107 ? 1.142 -10.725 -4.946 1.00 94.81 107 LYS A CA 1
ATOM 880 C C . LYS A 1 107 ? 1.023 -11.847 -5.968 1.00 94.81 107 LYS A C 1
ATOM 882 O O . LYS A 1 107 ? 1.954 -12.062 -6.739 1.00 94.81 107 LYS A O 1
ATOM 887 N N . LYS A 1 108 ? -0.130 -12.527 -5.989 1.00 94.38 108 LYS A N 1
ATOM 888 C CA . LYS A 1 108 ? -0.415 -13.614 -6.932 1.00 94.38 108 LYS A CA 1
ATOM 889 C C . LYS A 1 108 ? -0.385 -13.115 -8.376 1.00 94.38 108 LYS A C 1
ATOM 891 O O . LYS A 1 108 ? 0.271 -13.728 -9.204 1.00 94.38 108 LYS A O 1
ATOM 896 N N . ALA A 1 109 ? -1.044 -11.992 -8.659 1.00 92.44 109 ALA A N 1
ATOM 897 C CA . ALA A 1 109 ? -1.105 -11.423 -10.003 1.00 92.44 109 ALA A CA 1
ATOM 898 C C . ALA A 1 109 ? 0.268 -10.983 -10.537 1.00 92.44 109 ALA A C 1
ATOM 900 O O . ALA A 1 109 ? 0.512 -11.066 -11.734 1.00 92.44 109 ALA A O 1
ATOM 901 N N . LYS A 1 110 ? 1.164 -10.526 -9.654 1.00 89.94 110 LYS A N 1
ATOM 902 C CA . LYS A 1 110 ? 2.519 -10.095 -10.023 1.00 89.94 110 LYS A CA 1
ATOM 903 C C . LYS A 1 110 ? 3.572 -11.206 -9.969 1.00 89.94 110 LYS A C 1
ATOM 905 O O . LYS A 1 110 ? 4.705 -10.953 -10.356 1.00 89.94 110 LYS A O 1
ATOM 910 N N . GLY A 1 111 ? 3.250 -12.384 -9.427 1.00 90.69 111 GLY A N 1
ATOM 911 C CA . GLY A 1 111 ? 4.252 -13.418 -9.139 1.00 90.69 111 GLY A CA 1
ATOM 912 C C . GLY A 1 111 ? 5.359 -12.941 -8.184 1.00 90.69 111 GLY A C 1
ATOM 913 O O . GLY A 1 111 ? 6.508 -13.345 -8.326 1.00 90.69 111 GLY A O 1
ATOM 914 N N . GLY A 1 112 ? 5.031 -12.042 -7.246 1.00 85.88 112 GLY A N 1
ATOM 915 C CA . GLY A 1 112 ? 6.024 -11.310 -6.453 1.00 85.88 112 GLY A CA 1
ATOM 916 C C . GLY A 1 112 ? 6.859 -12.195 -5.519 1.00 85.88 112 GLY A C 1
ATOM 917 O O . GLY A 1 112 ? 6.310 -12.929 -4.689 1.00 85.88 112 GLY A O 1
ATOM 918 N N . LYS A 1 113 ? 8.185 -12.074 -5.619 1.00 88.94 113 LYS A N 1
ATOM 919 C CA . LYS A 1 113 ? 9.187 -12.752 -4.783 1.00 88.94 113 LYS A CA 1
ATOM 920 C C . LYS A 1 113 ? 9.474 -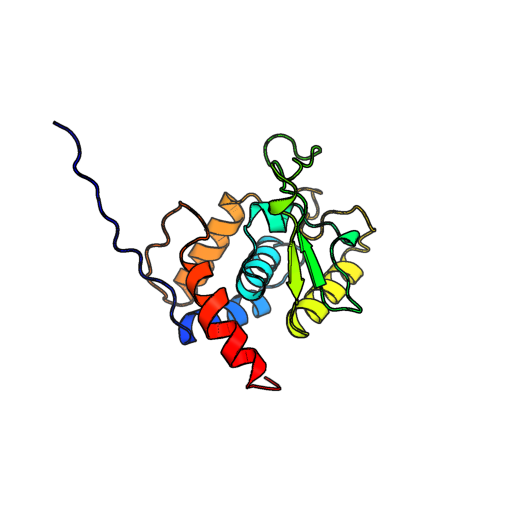11.960 -3.503 1.00 88.94 113 LYS A C 1
ATOM 922 O O . LYS A 1 113 ? 9.103 -10.799 -3.383 1.00 88.94 113 LYS A O 1
ATOM 92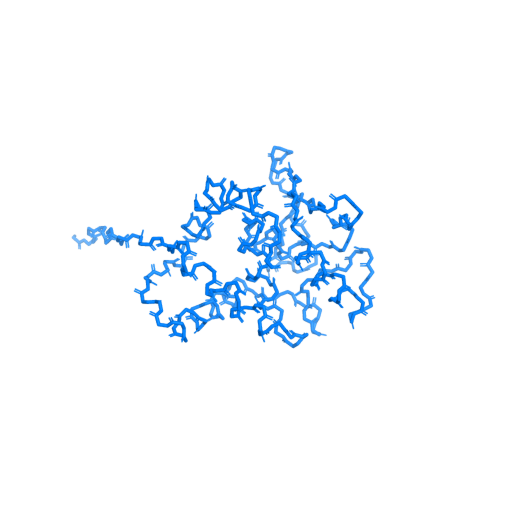7 N N . SER A 1 114 ? 10.155 -12.589 -2.540 1.00 84.81 114 SER A N 1
ATOM 928 C CA . SER A 1 114 ? 10.435 -12.042 -1.194 1.00 84.81 114 SER A CA 1
ATOM 929 C C . SER A 1 114 ? 10.930 -10.588 -1.204 1.00 84.81 114 SER A C 1
ATOM 931 O O . SER A 1 114 ? 10.335 -9.726 -0.557 1.00 84.81 114 SER A O 1
ATOM 933 N N . ARG A 1 115 ? 11.964 -10.309 -2.008 1.00 85.81 115 ARG A N 1
ATOM 934 C CA . ARG A 1 115 ? 12.652 -9.011 -2.075 1.00 85.81 115 ARG A CA 1
ATOM 935 C C . ARG A 1 115 ? 12.067 -8.048 -3.112 1.00 85.81 115 ARG A C 1
ATOM 937 O O . ARG A 1 115 ? 12.591 -6.948 -3.285 1.00 85.81 115 ARG A O 1
ATOM 944 N N . ASP A 1 116 ? 10.986 -8.415 -3.797 1.00 89.44 116 ASP A N 1
ATOM 945 C CA . ASP A 1 116 ? 10.393 -7.526 -4.794 1.00 89.44 116 ASP A CA 1
ATOM 946 C C . ASP A 1 116 ? 9.592 -6.420 -4.107 1.00 89.44 116 ASP A C 1
ATOM 948 O O . ASP A 1 116 ? 8.877 -6.654 -3.126 1.00 89.44 116 ASP A O 1
ATOM 952 N N . LEU A 1 117 ? 9.664 -5.213 -4.666 1.00 90.88 117 LEU A N 1
ATOM 953 C CA . LEU A 1 117 ? 8.859 -4.079 -4.226 1.00 90.88 117 LEU A CA 1
ATOM 954 C C . LEU A 1 117 ? 7.370 -4.361 -4.456 1.00 90.88 117 LEU A C 1
ATOM 956 O O . LEU A 1 117 ? 6.907 -4.595 -5.581 1.00 90.88 117 LEU A O 1
ATOM 960 N N . THR A 1 118 ? 6.597 -4.258 -3.378 1.00 92.25 118 THR A N 1
ATOM 961 C CA . THR A 1 118 ? 5.162 -4.573 -3.342 1.00 92.25 118 THR A CA 1
ATOM 962 C C . THR A 1 118 ? 4.401 -3.779 -4.410 1.00 92.25 118 THR A C 1
ATOM 964 O O . THR A 1 118 ? 3.645 -4.343 -5.208 1.00 92.25 118 THR A O 1
ATOM 967 N N . PHE A 1 119 ? 4.672 -2.472 -4.495 1.00 93.06 119 PHE A N 1
ATOM 968 C CA . PHE A 1 119 ? 3.947 -1.517 -5.344 1.00 93.06 119 PHE A CA 1
ATOM 969 C C . PHE A 1 119 ? 4.733 -1.034 -6.571 1.00 93.06 119 PHE A C 1
ATOM 971 O O . PHE A 1 119 ? 4.388 -0.001 -7.145 1.00 93.06 119 PHE A O 1
ATOM 978 N N . ALA A 1 120 ? 5.773 -1.758 -6.995 1.00 90.38 120 ALA A N 1
ATOM 979 C CA . ALA A 1 120 ? 6.425 -1.469 -8.273 1.00 90.38 120 ALA A CA 1
ATOM 980 C C . ALA A 1 120 ? 5.443 -1.659 -9.444 1.00 90.38 120 ALA A C 1
ATOM 982 O O . ALA A 1 120 ? 4.649 -2.605 -9.449 1.00 90.38 120 ALA A O 1
ATOM 983 N N . GLY A 1 121 ? 5.472 -0.752 -10.419 1.00 87.25 121 GLY A N 1
ATOM 984 C CA . GLY A 1 121 ? 4.751 -0.912 -11.679 1.00 87.25 121 GLY A CA 1
ATOM 985 C C . GLY A 1 121 ? 5.437 -1.917 -12.607 1.00 87.25 121 GLY A C 1
ATOM 986 O O . GLY A 1 121 ? 6.449 -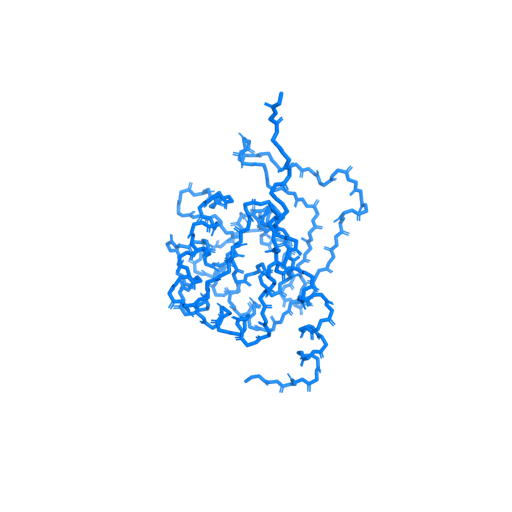2.522 -12.259 1.00 87.25 121 GLY A O 1
ATOM 987 N N . ASN A 1 122 ? 4.912 -2.058 -13.825 1.00 84.56 122 ASN A N 1
ATOM 988 C CA . ASN A 1 122 ? 5.492 -2.939 -14.850 1.00 84.56 122 ASN A CA 1
ATOM 989 C C . ASN A 1 122 ? 6.904 -2.508 -15.283 1.00 84.56 122 ASN A C 1
ATOM 991 O O . ASN A 1 122 ? 7.668 -3.318 -15.787 1.00 84.56 122 ASN A O 1
ATOM 995 N N . ASN A 1 123 ? 7.258 -1.241 -15.061 1.00 82.56 123 ASN A N 1
ATOM 996 C CA . ASN A 1 123 ? 8.595 -0.697 -15.290 1.00 82.56 123 ASN A CA 1
ATOM 997 C C . ASN A 1 123 ? 9.583 -1.001 -14.145 1.00 82.56 123 ASN A C 1
ATOM 999 O O . ASN A 1 123 ? 10.679 -0.456 -14.140 1.00 82.56 123 ASN A O 1
ATOM 1003 N N . GLY A 1 124 ? 9.181 -1.782 -13.135 1.00 82.69 124 GLY A N 1
ATOM 1004 C CA . GLY A 1 124 ? 9.994 -2.074 -11.951 1.00 82.69 124 GLY A CA 1
ATOM 1005 C C . GLY A 1 124 ? 10.102 -0.916 -10.953 1.00 82.69 124 GLY A C 1
ATOM 1006 O O . GLY A 1 124 ? 10.647 -1.097 -9.868 1.00 82.69 124 GLY A O 1
ATOM 1007 N N . LEU A 1 125 ? 9.539 0.256 -11.265 1.00 85.44 125 LEU A N 1
ATOM 1008 C CA . LEU A 1 125 ? 9.640 1.454 -10.436 1.00 85.44 125 LEU A CA 1
ATOM 1009 C C . LEU A 1 125 ? 8.365 1.685 -9.629 1.00 85.44 125 LEU A C 1
ATOM 1011 O O . LEU A 1 125 ? 7.243 1.465 -10.092 1.00 85.44 125 LEU A O 1
ATOM 1015 N N . VAL A 1 126 ? 8.533 2.184 -8.410 1.00 88.81 126 VAL A N 1
ATOM 1016 C CA . VAL A 1 126 ? 7.414 2.569 -7.548 1.00 88.81 126 VAL A CA 1
ATOM 1017 C C . VAL A 1 126 ? 6.929 3.973 -7.930 1.00 88.81 126 VAL A C 1
ATOM 1019 O O . VAL A 1 126 ? 7.756 4.867 -8.139 1.00 88.81 126 VAL A O 1
ATOM 1022 N N . PRO A 1 127 ? 5.606 4.216 -8.014 1.00 88.75 127 PRO A N 1
ATOM 1023 C CA . PRO A 1 127 ? 5.077 5.545 -8.291 1.00 88.75 127 PRO A CA 1
ATOM 1024 C C . PRO A 1 127 ? 5.622 6.605 -7.332 1.00 88.75 127 PRO A C 1
ATOM 1026 O O . PRO A 1 127 ? 5.579 6.444 -6.113 1.00 88.75 127 PRO A O 1
ATOM 1029 N N . SER A 1 128 ? 6.079 7.730 -7.887 1.00 87.06 128 SER A N 1
ATOM 1030 C CA . SER A 1 128 ? 6.583 8.840 -7.081 1.00 87.06 128 SER A CA 1
ATOM 1031 C C . SER A 1 128 ? 5.495 9.434 -6.188 1.00 87.06 128 SER A C 1
ATOM 1033 O O . SER A 1 128 ? 4.306 9.430 -6.522 1.00 87.06 128 SER A O 1
ATOM 1035 N N . SER A 1 129 ? 5.906 10.048 -5.077 1.00 84.75 129 SER A N 1
ATOM 1036 C CA . SER A 1 129 ? 4.983 10.760 -4.181 1.00 84.75 129 SER A CA 1
ATOM 1037 C C . SER A 1 129 ? 4.113 11.778 -4.935 1.00 84.75 129 SER A C 1
ATOM 1039 O O . SER A 1 129 ? 2.933 11.939 -4.628 1.00 84.75 129 SER A O 1
ATOM 1041 N N . ASN A 1 130 ? 4.655 12.429 -5.971 1.00 85.19 130 ASN A N 1
ATOM 1042 C CA . ASN A 1 130 ? 3.909 13.368 -6.810 1.00 85.19 130 ASN A CA 1
ATOM 1043 C C . ASN A 1 130 ? 2.830 12.670 -7.644 1.00 85.19 130 ASN A C 1
ATOM 1045 O O . ASN A 1 130 ? 1.705 13.170 -7.713 1.00 85.19 130 ASN A O 1
ATOM 1049 N N . ALA A 1 131 ? 3.143 11.516 -8.240 1.00 87.50 131 ALA A N 1
ATOM 1050 C CA . ALA A 1 131 ? 2.179 10.724 -8.999 1.00 87.50 131 ALA A CA 1
ATOM 1051 C C . ALA A 1 131 ? 1.034 10.238 -8.100 1.00 87.50 131 ALA A C 1
ATOM 1053 O O . ALA A 1 131 ? -0.139 10.397 -8.443 1.00 87.50 131 ALA A O 1
ATOM 1054 N N . VAL A 1 132 ? 1.362 9.726 -6.911 1.00 89.19 132 VAL A N 1
ATOM 1055 C CA . VAL A 1 132 ? 0.366 9.295 -5.921 1.00 89.19 132 VAL A CA 1
ATOM 1056 C C . VAL A 1 132 ? -0.507 10.472 -5.475 1.00 89.19 132 VAL A C 1
ATOM 1058 O O . VAL A 1 132 ? -1.733 10.374 -5.484 1.00 89.19 132 VAL A O 1
ATOM 1061 N N . ASN A 1 133 ? 0.095 11.627 -5.177 1.00 86.75 133 ASN A N 1
ATOM 1062 C CA . ASN A 1 133 ? -0.638 12.835 -4.794 1.00 86.75 133 ASN A CA 1
ATOM 1063 C C . ASN A 1 133 ? -1.552 13.358 -5.913 1.00 86.75 133 ASN A C 1
ATOM 1065 O O . ASN A 1 133 ? -2.646 13.847 -5.627 1.00 86.75 133 ASN A O 1
ATOM 1069 N N . LYS A 1 134 ? -1.140 13.249 -7.183 1.00 88.44 134 LYS A N 1
ATOM 1070 C CA . LYS A 1 134 ? -1.980 13.609 -8.336 1.00 88.44 134 LYS A CA 1
ATOM 1071 C C . LYS A 1 134 ? -3.224 12.721 -8.400 1.00 88.44 134 LYS A C 1
ATOM 1073 O O . LYS A 1 134 ? -4.332 13.237 -8.534 1.00 88.44 134 LYS A O 1
ATOM 1078 N N . VAL A 1 135 ? -3.052 11.408 -8.232 1.00 90.12 135 VAL A N 1
ATOM 1079 C CA . VAL A 1 135 ? -4.166 10.445 -8.206 1.00 90.12 135 VAL A CA 1
ATOM 1080 C C . VAL A 1 135 ? -5.085 10.687 -7.009 1.00 90.12 135 VAL A C 1
ATOM 1082 O O . VAL A 1 135 ? -6.304 10.674 -7.168 1.00 90.12 135 VAL A O 1
ATOM 1085 N N . LEU A 1 136 ? -4.531 10.973 -5.830 1.00 87.62 136 LEU A N 1
ATOM 1086 C CA . LEU A 1 136 ? -5.319 11.298 -4.642 1.00 87.62 136 LEU A CA 1
ATOM 1087 C C . LEU A 1 136 ? -6.180 12.549 -4.862 1.00 87.62 136 LEU A C 1
ATOM 1089 O O . LEU A 1 136 ? -7.379 12.516 -4.610 1.00 87.62 136 LEU A O 1
ATOM 1093 N N . ARG A 1 137 ? -5.596 13.633 -5.386 1.00 86.06 137 ARG A N 1
ATOM 1094 C CA . ARG A 1 137 ? -6.328 14.878 -5.683 1.00 86.06 137 ARG A CA 1
ATOM 1095 C C . ARG A 1 137 ? -7.439 14.667 -6.704 1.00 86.06 137 ARG A C 1
ATOM 1097 O O . ARG A 1 137 ? -8.549 15.137 -6.492 1.00 86.06 137 ARG A O 1
ATOM 1104 N N . SER A 1 138 ? -7.154 13.919 -7.769 1.00 88.69 138 SER A N 1
ATOM 1105 C CA . SER A 1 138 ? -8.166 13.542 -8.759 1.00 88.69 138 SER A CA 1
ATOM 1106 C C . SER A 1 138 ? -9.294 12.724 -8.123 1.00 88.69 138 SER A C 1
ATOM 1108 O O . SER A 1 138 ? -10.462 13.010 -8.356 1.00 88.69 138 SER A O 1
ATOM 1110 N N . SER A 1 139 ? -8.962 11.773 -7.246 1.00 89.25 139 SER A N 1
ATOM 1111 C CA . SER A 1 139 ? -9.953 10.958 -6.531 1.00 89.25 139 SER A CA 1
ATOM 1112 C C . SER A 1 139 ? -10.855 11.804 -5.631 1.00 89.25 139 SER A C 1
ATOM 1114 O O . SER A 1 139 ? -12.059 11.587 -5.587 1.00 89.25 139 SER A O 1
ATOM 1116 N N . LEU A 1 140 ? -10.294 12.793 -4.936 1.00 87.06 140 LEU A N 1
ATOM 1117 C CA . LEU A 1 140 ? -11.060 13.697 -4.074 1.00 87.06 140 LEU A CA 1
ATOM 1118 C C . LEU A 1 140 ? -11.963 14.638 -4.870 1.00 87.06 140 LEU A C 1
ATOM 1120 O O . LEU A 1 140 ? -13.102 14.855 -4.469 1.00 87.06 140 LEU A O 1
ATOM 1124 N N . SER A 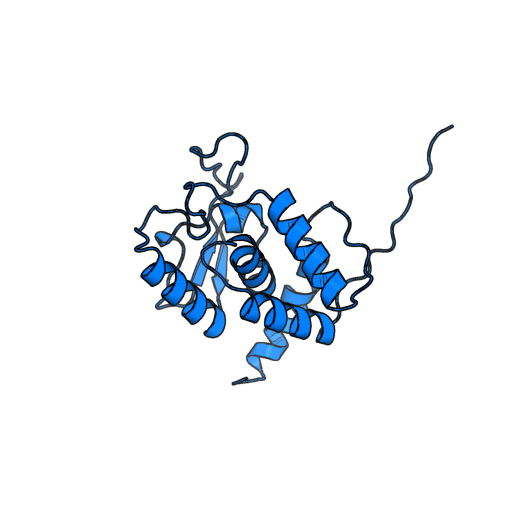1 141 ? -11.477 15.137 -6.008 1.00 87.94 141 SER A N 1
ATOM 1125 C CA . SER A 1 141 ? -12.274 15.951 -6.926 1.00 87.94 141 SER A CA 1
ATOM 1126 C C . SER A 1 141 ? -13.480 15.173 -7.459 1.00 87.94 141 SER A C 1
ATOM 1128 O O . SER A 1 141 ? -14.591 15.681 -7.393 1.00 87.94 141 SER A O 1
ATOM 1130 N N . VAL A 1 142 ? -13.297 13.911 -7.869 1.00 89.94 142 VAL A N 1
ATOM 1131 C CA . VAL A 1 142 ? -14.402 13.033 -8.309 1.00 89.94 142 VAL A CA 1
ATOM 1132 C C . VAL A 1 142 ? -15.423 12.787 -7.193 1.00 89.94 142 VAL A C 1
ATOM 1134 O O . VAL A 1 142 ? -16.616 12.662 -7.449 1.00 89.94 142 VAL A O 1
ATOM 1137 N N . LEU A 1 143 ? -14.970 12.733 -5.941 1.00 87.75 143 LEU A N 1
ATOM 1138 C CA . LEU A 1 143 ? -15.840 12.550 -4.778 1.00 87.75 143 LEU A CA 1
ATOM 1139 C C . LEU A 1 143 ? -16.487 13.854 -4.282 1.00 87.75 143 LEU A C 1
ATOM 1141 O O . LEU A 1 143 ? -17.185 13.816 -3.267 1.00 87.75 143 LEU A O 1
ATOM 1145 N N . ASN A 1 144 ? -16.270 14.979 -4.977 1.00 86.44 144 ASN A N 1
ATOM 1146 C CA . ASN A 1 144 ? -16.707 16.321 -4.585 1.00 86.44 144 ASN A CA 1
ATOM 1147 C C . ASN A 1 144 ? -16.225 16.730 -3.183 1.00 86.44 144 ASN A C 1
ATOM 1149 O O . ASN A 1 144 ? -16.927 17.407 -2.435 1.00 86.44 144 ASN A O 1
ATOM 1153 N N . ILE A 1 145 ? -15.013 16.309 -2.809 1.00 81.38 145 ILE A N 1
ATOM 1154 C CA . ILE A 1 145 ? -14.393 16.677 -1.537 1.00 81.38 145 ILE A CA 1
ATOM 1155 C C . ILE A 1 145 ? -13.437 17.850 -1.778 1.00 81.38 145 ILE A C 1
ATOM 1157 O O . ILE A 1 145 ? -12.250 17.668 -2.057 1.00 81.38 145 ILE A O 1
ATOM 1161 N N . ASN A 1 146 ? -13.963 19.071 -1.667 1.00 63.78 146 ASN A N 1
ATOM 1162 C CA . ASN A 1 146 ? -13.216 20.317 -1.859 1.00 63.78 146 ASN A CA 1
ATOM 1163 C C . ASN A 1 146 ? -12.428 20.709 -0.600 1.00 63.78 146 ASN A C 1
ATOM 1165 O O . ASN A 1 146 ? -12.737 21.693 0.061 1.00 63.78 146 ASN A O 1
ATOM 1169 N N . LYS A 1 147 ? -11.393 19.933 -0.260 1.00 64.38 147 LYS A N 1
ATOM 1170 C CA . LYS A 1 147 ? -10.459 20.264 0.830 1.00 64.38 147 LYS A CA 1
ATOM 1171 C C . LYS A 1 147 ? -9.060 20.527 0.290 1.00 64.38 147 LYS A C 1
ATOM 1173 O O . LYS A 1 147 ? -8.522 19.747 -0.499 1.00 64.38 147 LYS A O 1
ATOM 1178 N N . ILE A 1 148 ? -8.446 21.626 0.734 1.00 52.25 148 ILE A N 1
ATOM 1179 C CA . ILE A 1 148 ? -7.081 22.004 0.350 1.00 52.25 148 ILE A CA 1
ATOM 1180 C C . ILE A 1 148 ? -6.098 21.041 1.024 1.00 52.25 148 ILE A C 1
ATOM 1182 O O . ILE A 1 148 ? -5.601 21.289 2.121 1.00 52.25 148 ILE A O 1
ATOM 1186 N N . ILE A 1 149 ? -5.765 19.936 0.353 1.00 54.62 149 ILE A N 1
ATOM 1187 C CA . ILE A 1 149 ? -4.664 19.076 0.797 1.00 54.62 149 ILE A CA 1
ATOM 1188 C C . ILE A 1 149 ? -3.346 19.744 0.402 1.00 54.62 149 ILE A C 1
ATOM 1190 O O . ILE A 1 149 ? -2.886 19.679 -0.750 1.00 54.62 149 ILE A O 1
ATOM 1194 N N . ILE A 1 150 ? -2.742 20.424 1.378 1.00 42.19 150 ILE A N 1
ATOM 1195 C CA . ILE A 1 150 ? -1.402 20.999 1.264 1.00 42.19 150 ILE A CA 1
ATOM 1196 C C . ILE A 1 150 ? -0.425 19.884 0.876 1.00 42.19 150 ILE A C 1
ATOM 1198 O O . ILE A 1 150 ? -0.471 18.781 1.412 1.00 42.19 150 ILE A O 1
ATOM 1202 N N . LYS A 1 151 ? 0.486 20.198 -0.054 1.00 43.09 151 LYS A N 1
ATOM 1203 C CA . LYS A 1 151 ? 1.578 19.327 -0.536 1.00 43.09 151 LYS A CA 1
ATOM 1204 C C . LYS A 1 151 ? 2.511 18.810 0.574 1.00 43.09 151 LYS A C 1
ATOM 1206 O O . LYS A 1 151 ? 3.370 17.977 0.308 1.00 43.09 151 LYS A O 1
ATOM 1211 N N . THR A 1 152 ? 2.365 19.294 1.800 1.00 33.38 152 THR A N 1
ATOM 1212 C CA . THR A 1 152 ? 3.281 19.034 2.898 1.00 33.38 152 THR A CA 1
ATOM 1213 C C . THR A 1 152 ? 2.697 17.955 3.787 1.00 33.38 152 THR A C 1
ATOM 1215 O O . THR A 1 152 ? 1.965 18.245 4.725 1.00 33.38 152 THR A O 1
ATOM 1218 N N . CYS A 1 153 ? 3.096 16.715 3.525 1.00 40.31 153 CYS A N 1
ATOM 1219 C CA . CYS A 1 153 ? 2.984 15.626 4.481 1.00 40.31 153 CYS A CA 1
ATOM 1220 C C . CYS A 1 153 ? 1.545 15.117 4.701 1.00 40.31 153 CYS A C 1
ATOM 1222 O O . CYS A 1 153 ? 0.649 15.792 5.199 1.00 40.31 153 CYS A O 1
ATOM 1224 N N . THR A 1 154 ? 1.368 13.846 4.370 1.00 45.88 154 THR A N 1
ATOM 1225 C CA . THR A 1 154 ? 0.616 12.794 5.070 1.00 45.88 154 THR A CA 1
ATOM 1226 C C . THR A 1 154 ? 0.537 12.933 6.617 1.00 45.88 154 THR A C 1
ATOM 1228 O O . THR A 1 154 ? 0.796 11.989 7.351 1.00 45.88 154 THR A O 1
ATOM 1231 N N . ARG A 1 155 ? 0.166 14.093 7.170 1.00 40.47 155 ARG A N 1
ATOM 1232 C CA . ARG A 1 155 ? -0.036 14.337 8.612 1.00 40.47 155 ARG A CA 1
ATOM 1233 C C . ARG A 1 155 ? -1.503 14.628 8.936 1.00 40.47 155 ARG A C 1
ATOM 1235 O O . ARG A 1 155 ? -1.972 14.254 10.002 1.00 40.47 155 ARG A O 1
ATOM 1242 N N . CYS A 1 156 ? -2.249 15.181 7.981 1.00 37.84 156 CYS A N 1
ATOM 1243 C CA . CYS A 1 156 ? -3.646 15.586 8.172 1.00 37.84 156 CYS A CA 1
ATOM 1244 C C . CYS A 1 156 ? -4.658 14.444 7.946 1.00 37.84 156 CYS A C 1
ATOM 1246 O O . CYS A 1 156 ? -5.530 14.213 8.777 1.00 37.84 156 CYS A O 1
ATOM 1248 N N . LEU A 1 157 ? -4.455 13.584 6.938 1.00 45.31 157 LEU A N 1
ATOM 1249 C CA . LEU A 1 157 ? -5.240 12.340 6.814 1.00 45.31 157 LEU A CA 1
ATOM 1250 C C . LEU A 1 157 ? -4.964 11.344 7.967 1.00 45.31 157 LEU A C 1
ATOM 1252 O O . LEU A 1 157 ? -5.789 10.498 8.298 1.00 45.31 157 LEU A O 1
ATOM 1256 N N . PHE A 1 158 ? -3.794 11.465 8.597 1.00 47.53 158 PHE A N 1
ATOM 1257 C CA . PHE A 1 158 ? -3.192 10.451 9.467 1.00 47.53 158 PHE A CA 1
ATOM 1258 C C . PHE A 1 158 ? -3.513 10.646 10.953 1.00 47.53 158 PHE A C 1
ATOM 1260 O O . PHE A 1 158 ? -3.433 9.694 11.730 1.00 47.53 158 PHE A O 1
ATOM 1267 N N . ALA A 1 159 ? -3.924 11.853 11.356 1.00 38.41 159 ALA A N 1
ATOM 1268 C CA . ALA A 1 159 ? -4.365 12.122 12.724 1.00 38.41 159 ALA A CA 1
ATOM 1269 C C . ALA A 1 159 ? -5.727 11.471 13.047 1.00 38.41 159 ALA A C 1
ATOM 1271 O O . ALA A 1 159 ? -5.986 11.128 14.200 1.00 38.41 159 ALA A O 1
ATOM 1272 N N . LEU A 1 160 ? -6.579 11.237 12.039 1.00 39.25 160 LEU A N 1
ATOM 1273 C CA . LEU A 1 160 ? -7.908 10.643 12.236 1.00 39.25 160 LEU A CA 1
ATOM 1274 C C . LEU A 1 160 ? -7.918 9.108 12.170 1.00 39.25 160 LEU A C 1
ATOM 1276 O O . LEU A 1 160 ? -8.704 8.482 12.891 1.00 39.25 160 LEU A O 1
ATOM 1280 N N . SER A 1 161 ? -7.025 8.482 11.389 1.00 43.44 161 SER A N 1
ATOM 1281 C CA . SER A 1 161 ? -6.961 7.013 11.313 1.00 43.44 161 SER A CA 1
ATOM 1282 C C . SER A 1 161 ? -6.426 6.379 12.603 1.00 43.44 161 SER A C 1
ATOM 1284 O O . SER A 1 161 ? -6.951 5.355 13.038 1.00 43.44 161 SER A O 1
ATOM 1286 N N . ARG A 1 162 ? -5.463 7.027 13.280 1.00 43.31 162 ARG A N 1
ATOM 1287 C CA . ARG A 1 162 ? -4.850 6.501 14.513 1.00 43.31 162 ARG A CA 1
ATOM 1288 C C . ARG A 1 162 ? -5.706 6.610 15.778 1.00 43.31 162 ARG A C 1
ATOM 1290 O O . ARG A 1 162 ? -5.506 5.794 16.669 1.00 43.31 162 ARG A O 1
ATOM 1297 N N . ARG A 1 163 ? -6.630 7.578 15.893 1.00 39.44 163 ARG A N 1
ATOM 1298 C CA . ARG A 1 163 ? -7.414 7.779 17.137 1.00 39.44 163 ARG A CA 1
ATOM 1299 C C . ARG A 1 163 ? -8.896 7.418 17.059 1.00 39.44 163 ARG A C 1
ATOM 1301 O O . ARG A 1 163 ? -9.458 7.078 18.090 1.00 39.44 163 ARG A O 1
ATOM 1308 N N . ARG A 1 164 ? -9.546 7.473 15.889 1.00 36.41 164 ARG A N 1
ATOM 1309 C CA . ARG A 1 164 ? -11.013 7.288 15.807 1.00 36.41 164 ARG A CA 1
ATOM 1310 C C . ARG A 1 164 ? -11.449 6.125 14.916 1.00 36.41 164 ARG A C 1
ATOM 1312 O O . ARG A 1 164 ? -12.363 5.399 15.287 1.00 36.41 164 ARG A O 1
ATOM 1319 N N . TYR A 1 165 ? -10.769 5.887 13.794 1.00 41.94 165 TYR A N 1
ATOM 1320 C CA . TYR A 1 165 ? -11.161 4.827 12.852 1.00 41.94 165 TYR A CA 1
ATOM 1321 C C . TYR A 1 165 ? -10.811 3.411 13.323 1.00 41.94 165 TYR A C 1
ATOM 1323 O O . TYR A 1 165 ? -11.642 2.513 13.219 1.00 41.94 165 TYR A O 1
ATOM 1331 N N . LEU A 1 166 ? -9.612 3.214 13.883 1.00 40.16 166 LEU A N 1
ATOM 1332 C CA . LEU A 1 166 ? -9.192 1.912 14.418 1.00 40.16 166 LEU A CA 1
ATOM 1333 C C . LEU A 1 166 ? -10.017 1.475 15.642 1.00 40.16 166 LEU A C 1
ATOM 1335 O O . LEU A 1 166 ? -10.237 0.281 15.815 1.00 40.16 166 LEU A O 1
ATOM 1339 N N . CYS A 1 167 ? -10.521 2.414 16.453 1.00 36.12 167 CYS A N 1
ATOM 1340 C CA . CYS A 1 167 ? -11.478 2.087 17.518 1.00 36.12 167 CYS A CA 1
ATOM 1341 C C . CYS A 1 167 ? -12.826 1.626 16.952 1.00 36.12 167 CYS A C 1
ATOM 1343 O O . CYS A 1 167 ? -13.369 0.639 17.428 1.00 36.12 167 CYS A O 1
ATOM 1345 N N . HIS A 1 168 ? -13.339 2.284 15.908 1.00 37.47 168 HIS A N 1
ATOM 1346 C CA . HIS A 1 168 ? -14.631 1.921 15.315 1.00 37.47 168 HIS A CA 1
ATOM 1347 C C . HIS A 1 168 ? -14.596 0.602 14.521 1.00 37.47 168 HIS A C 1
ATOM 1349 O O . HIS A 1 168 ? -15.585 -0.123 14.482 1.00 37.47 168 HIS A O 1
ATOM 1355 N N . LEU A 1 169 ? -13.459 0.252 13.913 1.00 38.44 169 LEU A N 1
ATOM 1356 C CA . LEU A 1 169 ? -13.282 -1.042 13.239 1.00 38.44 169 LEU A CA 1
ATOM 1357 C C . LEU A 1 169 ? -13.141 -2.215 14.220 1.00 38.44 169 LEU A C 1
ATOM 1359 O O . LEU A 1 169 ? -13.454 -3.339 13.854 1.00 38.44 169 LEU A O 1
ATOM 1363 N N . LYS A 1 170 ? -12.699 -1.977 15.462 1.00 35.28 170 LYS A N 1
ATOM 1364 C CA . LYS A 1 170 ? -12.681 -3.021 16.501 1.00 35.28 170 LYS A CA 1
ATOM 1365 C C . LYS A 1 170 ? -14.073 -3.346 17.044 1.00 35.28 170 LYS A C 1
ATOM 1367 O O . LYS A 1 170 ? -14.280 -4.463 17.496 1.00 35.28 170 LYS A O 1
ATOM 1372 N N . THR A 1 171 ? -15.004 -2.393 17.010 1.00 35.72 171 THR A N 1
ATOM 1373 C CA . THR A 1 171 ? -16.383 -2.580 17.498 1.00 35.72 171 THR A CA 1
ATOM 1374 C C . THR A 1 171 ? -17.345 -3.065 16.419 1.00 35.72 171 THR A C 1
ATOM 1376 O O . THR A 1 171 ? -18.430 -3.530 16.739 1.00 35.72 171 THR A O 1
ATOM 1379 N N . SER A 1 172 ? -16.960 -2.959 15.147 1.00 33.50 172 SER A N 1
ATOM 1380 C CA . SER A 1 172 ? -17.787 -3.360 14.008 1.00 33.50 172 SER A CA 1
ATOM 1381 C C . SER A 1 172 ? -17.137 -4.580 13.366 1.00 33.50 172 SER A C 1
ATOM 1383 O O . SER A 1 172 ? -16.379 -4.463 12.403 1.00 33.50 172 SER A O 1
ATOM 1385 N N . GLY A 1 173 ? -17.361 -5.754 13.959 1.00 36.38 173 GLY A N 1
ATOM 1386 C CA . GLY A 1 173 ? -17.172 -6.997 13.223 1.00 36.38 173 GLY A CA 1
ATOM 1387 C C . GLY A 1 173 ? -18.016 -6.906 11.956 1.00 36.38 173 GLY A C 1
ATOM 1388 O O . GLY A 1 173 ? -19.189 -6.561 12.043 1.00 36.38 173 GLY A O 1
ATOM 1389 N N . THR A 1 174 ? -17.402 -7.172 10.806 1.00 31.89 174 THR A N 1
ATOM 1390 C CA . THR A 1 174 ? -18.012 -7.161 9.465 1.00 31.89 174 THR A CA 1
ATOM 1391 C C . THR A 1 174 ? -18.409 -5.784 8.901 1.00 31.89 174 THR A C 1
ATOM 1393 O O . THR A 1 174 ? -19.103 -4.981 9.521 1.00 31.89 174 THR A O 1
ATOM 1396 N N . PHE A 1 175 ? -17.914 -5.521 7.688 1.00 40.34 175 PHE A N 1
ATOM 1397 C CA . PHE A 1 175 ? -18.681 -4.837 6.648 1.00 40.34 175 PHE A CA 1
ATOM 1398 C C . PHE A 1 175 ? -19.370 -5.907 5.811 1.00 40.34 175 PHE A C 1
ATOM 1400 O O . PHE A 1 175 ? -18.751 -6.991 5.673 1.00 40.34 175 PHE A O 1
#

Sequence (175 aa):
MANKSKVRNVENLNVKEIKKLIKYTYSKLNLTKMSYYMIFTAILTGARLSEIAGLQWEDINFTFKIISISKTYDYFHPTEFKPTKTESSVRKIRINDELVMVLKKLKKAKGGKSRDLTFAGNNGLVPSSNAVNKVLRSSLSVLNINKIIIKTCTRCLFALSRRRYLCHLKTSGTF

pLDDT: mean 74.85, std 20.99, range [31.89, 95.44]

Radius of gyration: 16.59 Å; chains: 1; bounding box: 38×59×33 Å

InterPro domains:
  IPR002104 Integrase, catalytic domain [PF00589] (12-146)
  IPR002104 Integrase, catalytic domain [PS51898] (8-175)
  IPR011010 DNA breaking-rejoining enzyme, catalytic core [SSF56349] (6-147)
  IPR013762 Integrase-like, catalytic domain superfamily [G3DSA:1.10.443.10] (9-166)

Organism: NCBI:txid319653

Secondary structure (DSSP, 8-state):
----------PPPPHHHHHHHHHHHHHT--TT-HHHHHHHHHHHH---HHHHHT-BGGGEETTTTEEEE-EEE-SSSTT-EEEPSSGGG-EEEE--HHHHHHHHHHHHHHT--TTSBTT--TTSPPPPHHHHHHHHHHHHHHTT------SS-TTTTHHHIIIIIHHHHHH----